Protein AF-A0A0M9E0I3-F1 (afdb_monomer)

Solvent-accessible surface area (backbone atoms only — not comparable to full-atom values): 6326 Å² total; per-residue (Å²): 109,74,57,55,53,51,31,50,59,57,54,52,69,41,94,61,39,61,58,24,59,76,70,37,45,76,92,52,79,72,43,75,67,58,53,50,52,52,54,57,59,69,43,48,65,63,52,47,62,55,42,63,73,72,44,54,70,74,58,33,33,52,50,44,36,53,52,24,52,52,49,42,53,50,51,71,72,69,61,66,98,42,75,67,35,52,55,37,43,51,53,53,41,52,52,29,51,49,48,29,47,51,40,65,67,58,67,81,79,84,128

pLDDT: mean 86.48, std 8.34, range [46.47, 95.44]

Secondary structure (DSSP, 8-state):
-HHHHHHHHHHTTSTTHHHHHHHTBSSSB--HHHHHHHHHHHHHHHHHHHHHHHS-HHHHHHHHHHHHHHHHHHHHHH--S-HHHHHHHHHHHHHHHHHHHHHHH------

Foldseek 3Di:
DVLVVVLVVVVCPDPCNVVCVVVCHPVDRDDPVVVVVVVVLVCLVVVLVVCCVPDDLVVNLVSLLVNLVSQLCCLVPPDDPDPSSVVSSVVSNVVSVVSNVCSVPDDDDDD

Radius of gyration: 16.57 Å; Cα contacts (8 Å, |Δi|>4): 70; chains: 1; bounding box: 34×24×51 Å

Mean predicted aligned error: 5.47 Å

Structure (mmCIF, N/CA/C/O backbone):
data_AF-A0A0M9E0I3-F1
#
_entry.id   AF-A0A0M9E0I3-F1
#
loop_
_atom_site.group_PDB
_atom_site.id
_atom_site.type_symbol
_atom_site.label_atom_id
_atom_sit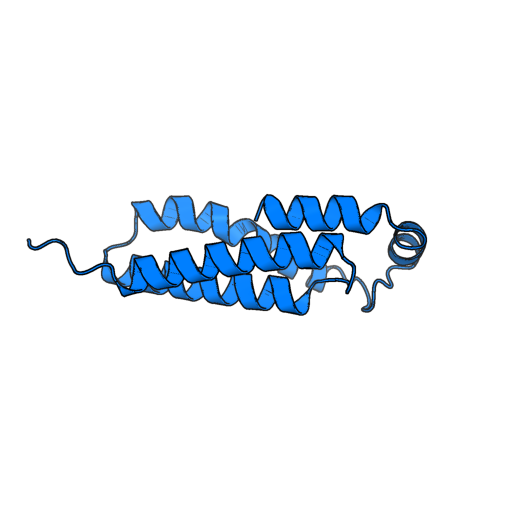e.label_alt_id
_atom_site.label_comp_id
_atom_site.label_asym_id
_atom_site.label_entity_id
_atom_site.label_seq_id
_atom_site.pdbx_PDB_ins_code
_atom_site.Cartn_x
_atom_site.Cartn_y
_atom_site.Cartn_z
_atom_site.occupancy
_atom_site.B_iso_or_equiv
_atom_site.auth_seq_id
_atom_site.auth_comp_id
_atom_site.auth_asym_id
_atom_site.auth_atom_id
_atom_site.pdbx_PDB_model_num
ATOM 1 N N . MET A 1 1 ? -3.149 4.612 -2.179 1.00 72.88 1 MET A N 1
ATOM 2 C CA . MET A 1 1 ? -3.153 3.881 -3.467 1.00 72.88 1 MET A CA 1
ATOM 3 C C . MET A 1 1 ? -3.121 4.757 -4.712 1.00 72.88 1 MET A C 1
ATOM 5 O O . MET A 1 1 ? -2.383 4.391 -5.612 1.00 72.88 1 MET A O 1
ATOM 9 N N . PHE A 1 2 ? -3.825 5.899 -4.816 1.00 85.38 2 PHE A N 1
ATOM 10 C CA . PHE A 1 2 ? -3.652 6.790 -5.991 1.00 85.38 2 PHE A CA 1
ATOM 11 C C . PHE A 1 2 ? -2.189 7.202 -6.223 1.00 85.38 2 PHE A C 1
ATOM 13 O O . PHE A 1 2 ? -1.741 7.301 -7.356 1.00 85.38 2 PHE A O 1
ATOM 20 N N . ASN A 1 3 ? -1.441 7.385 -5.139 1.00 90.44 3 ASN A N 1
ATOM 21 C CA . ASN A 1 3 ? -0.024 7.721 -5.154 1.00 90.44 3 ASN A CA 1
ATOM 22 C C . ASN A 1 3 ? 0.845 6.651 -5.850 1.00 90.44 3 ASN A C 1
ATOM 24 O O . ASN A 1 3 ? 1.655 6.990 -6.703 1.00 90.44 3 ASN A O 1
ATOM 28 N N . ILE A 1 4 ? 0.627 5.365 -5.552 1.00 89.69 4 ILE A N 1
ATOM 29 C CA . ILE A 1 4 ? 1.358 4.258 -6.196 1.00 89.69 4 ILE A CA 1
ATOM 30 C C . ILE A 1 4 ? 0.936 4.078 -7.652 1.00 89.69 4 ILE A C 1
ATOM 32 O O . ILE A 1 4 ? 1.793 3.867 -8.495 1.00 89.69 4 ILE A O 1
ATOM 36 N N . VAL A 1 5 ? -0.340 4.298 -7.984 1.00 89.19 5 VAL A N 1
ATOM 37 C CA . VAL A 1 5 ? -0.776 4.310 -9.393 1.00 89.19 5 VAL A CA 1
ATOM 38 C C . VAL A 1 5 ? -0.020 5.373 -10.198 1.00 89.19 5 VAL A C 1
ATOM 40 O O . VAL A 1 5 ? 0.373 5.125 -11.333 1.00 89.19 5 VAL A O 1
ATOM 43 N N . MET A 1 6 ? 0.220 6.555 -9.621 1.00 90.94 6 MET A N 1
ATOM 44 C CA . MET A 1 6 ? 1.028 7.589 -10.280 1.00 90.94 6 MET A CA 1
ATOM 45 C C . MET A 1 6 ? 2.504 7.192 -10.386 1.00 90.94 6 MET A C 1
ATOM 47 O O . MET A 1 6 ? 3.131 7.489 -11.401 1.00 90.94 6 MET A O 1
ATOM 51 N N . ALA A 1 7 ? 3.040 6.498 -9.377 1.00 91.00 7 ALA A N 1
ATOM 52 C CA . ALA A 1 7 ? 4.387 5.935 -9.429 1.00 91.00 7 ALA A CA 1
ATOM 53 C C . ALA A 1 7 ? 4.535 4.951 -10.596 1.00 91.00 7 ALA A C 1
ATOM 55 O O . ALA A 1 7 ? 5.495 5.063 -11.353 1.00 91.00 7 ALA A O 1
ATOM 56 N N . ASP A 1 8 ? 3.553 4.067 -10.786 1.00 88.31 8 ASP A N 1
ATOM 57 C CA . ASP A 1 8 ? 3.537 3.097 -11.881 1.00 88.31 8 ASP A CA 1
ATOM 58 C C . ASP A 1 8 ? 3.432 3.803 -13.238 1.00 88.31 8 ASP A C 1
ATOM 60 O O . ASP A 1 8 ? 4.201 3.512 -14.147 1.00 88.31 8 ASP A O 1
ATOM 64 N N . ILE A 1 9 ? 2.532 4.784 -13.384 1.00 89.62 9 ILE A N 1
ATOM 65 C CA . ILE A 1 9 ? 2.390 5.557 -14.632 1.00 89.62 9 ILE A CA 1
ATOM 66 C C . ILE A 1 9 ? 3.713 6.224 -15.014 1.00 89.62 9 ILE A C 1
ATOM 68 O O . ILE A 1 9 ? 4.118 6.140 -16.169 1.00 89.62 9 ILE A O 1
ATOM 72 N N . ILE A 1 10 ? 4.386 6.865 -14.056 1.00 90.44 10 ILE A N 1
ATOM 73 C CA . ILE A 1 10 ? 5.663 7.544 -14.298 1.00 90.44 10 ILE A CA 1
ATOM 74 C C . ILE A 1 10 ? 6.777 6.528 -14.573 1.00 90.44 10 ILE A C 1
ATOM 76 O O . ILE A 1 10 ? 7.549 6.728 -15.506 1.00 90.44 10 ILE A O 1
ATOM 80 N N . GLY A 1 11 ? 6.850 5.432 -13.813 1.00 87.75 11 GLY A N 1
ATOM 81 C CA . GLY A 1 11 ? 7.830 4.364 -14.031 1.00 87.75 11 GLY A CA 1
ATOM 82 C C . GLY A 1 11 ? 7.700 3.733 -15.418 1.00 87.75 11 GLY A C 1
ATOM 83 O O . GLY A 1 11 ? 8.693 3.510 -16.099 1.00 87.75 11 GLY A O 1
ATOM 84 N N . ASN A 1 12 ? 6.471 3.575 -15.910 1.00 87.69 12 ASN A N 1
ATOM 85 C CA . ASN A 1 12 ? 6.199 3.032 -17.241 1.00 87.69 12 ASN A CA 1
ATOM 86 C C . ASN A 1 12 ? 6.632 3.954 -18.395 1.00 87.69 12 ASN A C 1
ATOM 88 O O . ASN A 1 12 ? 6.652 3.518 -19.549 1.00 87.69 12 ASN A O 1
ATOM 92 N N . MET A 1 13 ? 6.968 5.216 -18.111 1.00 89.31 13 MET A N 1
ATOM 93 C CA . MET A 1 13 ? 7.527 6.154 -19.089 1.00 89.31 13 MET A CA 1
ATOM 94 C C . MET A 1 13 ? 9.056 6.052 -19.203 1.00 89.31 13 MET A C 1
ATOM 96 O O . MET A 1 13 ? 9.625 6.660 -20.113 1.00 89.31 13 MET A O 1
ATOM 100 N N . GLU A 1 14 ? 9.727 5.294 -18.326 1.00 86.19 14 GLU A N 1
ATOM 101 C CA . GLU A 1 14 ? 11.178 5.110 -18.392 1.00 86.19 14 GLU A CA 1
ATOM 102 C C . GLU A 1 14 ? 11.605 4.324 -19.647 1.00 86.19 14 GLU A C 1
ATOM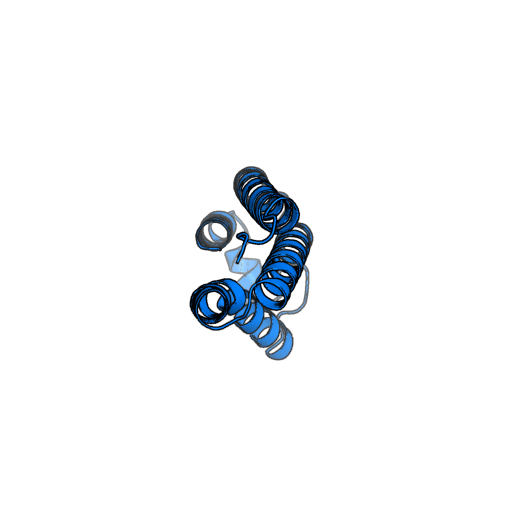 104 O O . GLU A 1 14 ? 10.893 3.430 -20.132 1.00 86.19 14 GLU A O 1
ATOM 109 N N . PRO A 1 15 ? 12.799 4.616 -20.193 1.00 86.62 15 PRO A N 1
ATOM 110 C CA . PRO A 1 15 ? 13.324 3.890 -21.338 1.00 86.62 15 PRO A CA 1
ATOM 111 C C . PRO A 1 15 ? 13.422 2.383 -21.063 1.00 86.62 15 PRO A C 1
ATOM 113 O O . PRO A 1 15 ? 14.096 1.942 -20.140 1.00 86.62 15 PRO A O 1
ATOM 116 N N . GLY A 1 16 ? 12.790 1.575 -21.916 1.00 85.00 16 GLY A N 1
ATOM 117 C CA . GLY A 1 16 ? 12.819 0.112 -21.814 1.00 85.00 16 GLY A CA 1
ATOM 118 C C . GLY A 1 16 ? 11.604 -0.512 -21.122 1.00 85.00 16 GLY A C 1
ATOM 119 O O . GLY A 1 16 ? 11.321 -1.677 -21.406 1.00 85.00 16 GLY A O 1
ATOM 120 N N . ALA A 1 17 ? 10.820 0.254 -20.352 1.00 85.56 17 ALA A N 1
ATOM 121 C CA . ALA A 1 17 ? 9.609 -0.242 -19.687 1.00 85.56 17 ALA A CA 1
ATOM 122 C C . ALA A 1 17 ? 8.575 -0.783 -20.692 1.00 85.56 17 ALA A C 1
ATOM 124 O O . ALA A 1 17 ? 8.096 -1.909 -20.567 1.00 85.56 17 ALA A O 1
ATOM 125 N N . LEU A 1 18 ? 8.313 -0.042 -21.777 1.00 86.19 18 LEU A N 1
ATOM 126 C CA . LEU A 1 18 ? 7.392 -0.483 -22.833 1.00 86.19 18 LEU A CA 1
ATOM 127 C C . LEU A 1 18 ? 7.830 -1.812 -23.471 1.00 86.19 18 LEU A C 1
ATOM 129 O O . LEU A 1 18 ? 7.005 -2.675 -23.763 1.00 86.19 18 LEU A O 1
ATOM 133 N N . LYS A 1 19 ? 9.140 -1.997 -23.675 1.00 88.31 19 LYS A N 1
ATOM 134 C CA . LYS A 1 19 ? 9.681 -3.235 -24.243 1.00 88.31 19 LYS A CA 1
ATOM 135 C C . LYS A 1 19 ? 9.477 -4.407 -23.281 1.00 88.31 19 LYS A C 1
ATOM 137 O O . LYS A 1 19 ? 9.028 -5.456 -23.730 1.00 88.31 19 LYS A O 1
ATOM 142 N N . ALA A 1 20 ? 9.755 -4.205 -21.992 1.00 85.50 20 ALA A N 1
ATOM 143 C CA . ALA A 1 20 ? 9.545 -5.193 -20.934 1.00 85.50 20 ALA A CA 1
ATOM 144 C C . ALA A 1 20 ? 8.071 -5.637 -20.844 1.00 85.50 20 ALA A C 1
ATOM 146 O O . ALA A 1 20 ? 7.771 -6.833 -20.796 1.00 85.50 20 ALA A O 1
ATOM 147 N N . MET A 1 21 ? 7.140 -4.682 -20.942 1.00 85.94 21 MET A N 1
ATOM 148 C CA . MET A 1 21 ? 5.701 -4.957 -21.001 1.00 85.94 21 MET A CA 1
ATOM 149 C C . MET A 1 21 ? 5.301 -5.779 -22.226 1.00 85.94 21 MET A C 1
ATOM 151 O O . MET A 1 21 ? 4.551 -6.744 -22.096 1.00 85.94 21 MET A O 1
ATOM 155 N N . MET A 1 22 ? 5.808 -5.429 -23.413 1.00 88.19 22 MET A N 1
ATOM 156 C CA . MET A 1 22 ? 5.516 -6.166 -24.649 1.00 88.19 22 MET A CA 1
ATOM 157 C C . MET A 1 22 ? 6.041 -7.604 -24.612 1.00 88.19 22 MET A C 1
ATOM 159 O O . MET A 1 22 ? 5.429 -8.494 -25.200 1.00 88.19 22 MET A O 1
ATOM 163 N N . THR A 1 23 ? 7.166 -7.840 -23.935 1.00 88.00 23 THR A N 1
ATOM 164 C CA . THR A 1 23 ? 7.724 -9.185 -23.747 1.00 88.00 23 THR A CA 1
ATOM 165 C C . THR A 1 23 ? 7.085 -9.945 -22.584 1.00 88.00 23 THR A C 1
ATOM 167 O O . THR A 1 23 ? 7.335 -11.141 -22.444 1.00 88.00 23 THR A O 1
ATOM 170 N N . GLY A 1 24 ? 6.256 -9.284 -21.767 1.00 81.50 24 GLY A N 1
ATOM 171 C CA . GLY A 1 24 ? 5.628 -9.867 -20.578 1.00 81.50 24 GLY A CA 1
ATOM 172 C C . GLY A 1 24 ? 6.621 -10.215 -19.464 1.00 81.50 24 GLY A C 1
ATOM 173 O O . GLY A 1 24 ? 6.321 -11.068 -18.626 1.00 81.50 24 GLY A O 1
ATOM 174 N N . ASP A 1 25 ? 7.796 -9.585 -19.477 1.00 78.50 25 ASP A N 1
ATOM 175 C CA . ASP A 1 25 ? 8.891 -9.826 -18.538 1.00 78.50 25 ASP A CA 1
ATOM 176 C C . ASP A 1 25 ? 9.328 -8.491 -17.935 1.00 78.50 25 ASP A C 1
ATOM 178 O O . ASP A 1 25 ? 10.106 -7.746 -18.528 1.00 78.50 25 ASP A O 1
ATOM 182 N N . VAL A 1 26 ? 8.753 -8.182 -16.773 1.00 74.94 26 VAL A N 1
ATOM 183 C CA . VAL A 1 26 ? 8.966 -6.945 -15.997 1.00 74.94 26 VAL A CA 1
ATOM 184 C C . VAL A 1 26 ? 9.756 -7.239 -14.713 1.00 74.94 26 VAL A C 1
ATOM 186 O O . VAL A 1 26 ? 9.493 -6.684 -13.654 1.00 74.94 26 VAL A O 1
ATOM 189 N N . GLY A 1 27 ? 10.679 -8.207 -14.778 1.00 74.44 27 GLY A N 1
ATOM 190 C CA . GLY A 1 27 ? 11.383 -8.770 -13.615 1.00 74.44 27 GLY A CA 1
ATOM 191 C C 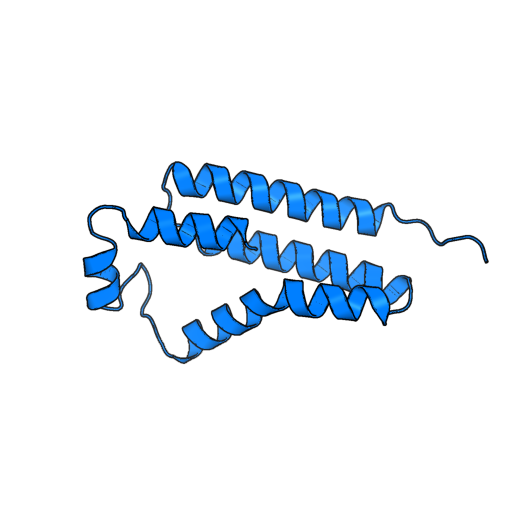. GLY A 1 27 ? 10.725 -10.037 -13.054 1.00 74.44 27 GLY A C 1
ATOM 192 O O . GLY A 1 27 ? 11.333 -10.772 -12.277 1.00 74.44 27 GLY A O 1
ATOM 193 N N . PHE A 1 28 ? 9.504 -10.334 -13.496 1.00 78.50 28 PHE A N 1
ATOM 194 C CA . PHE A 1 28 ? 8.822 -11.615 -13.348 1.00 78.50 28 PHE A CA 1
ATOM 195 C C . PHE A 1 28 ? 7.877 -11.824 -14.537 1.00 78.50 28 PHE A C 1
ATOM 197 O O . PHE A 1 28 ? 7.479 -10.873 -15.216 1.00 78.50 28 PHE A O 1
ATOM 204 N N . LYS A 1 29 ? 7.488 -13.080 -14.785 1.00 83.50 29 LYS A N 1
ATOM 205 C CA . LYS A 1 29 ? 6.525 -13.402 -15.844 1.00 83.50 29 LYS A CA 1
AT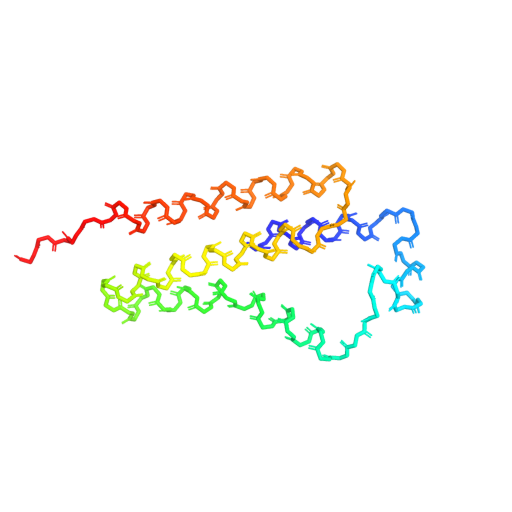OM 206 C C . LYS A 1 29 ? 5.143 -12.880 -15.481 1.00 83.50 29 LYS A C 1
ATOM 208 O O . LYS A 1 29 ? 4.564 -13.309 -14.484 1.00 83.50 29 LYS A O 1
ATOM 213 N N . VAL A 1 30 ? 4.591 -12.026 -16.335 1.00 85.69 30 VAL A N 1
ATOM 214 C CA . VAL A 1 30 ? 3.210 -11.560 -16.204 1.00 85.69 30 VAL A CA 1
ATOM 215 C C . VAL A 1 30 ? 2.266 -12.715 -16.546 1.00 85.69 30 VAL A C 1
ATOM 217 O O . VAL A 1 30 ? 2.121 -13.100 -17.704 1.00 85.69 30 VAL A O 1
ATOM 220 N N . THR A 1 31 ? 1.630 -13.291 -15.527 1.00 89.50 31 THR A N 1
ATOM 221 C CA . THR A 1 31 ? 0.572 -14.298 -15.683 1.00 89.50 31 THR A CA 1
ATOM 222 C C . THR A 1 31 ? -0.781 -13.702 -15.306 1.00 89.50 31 THR A C 1
ATOM 224 O O . THR A 1 31 ? -0.865 -12.789 -14.482 1.00 89.50 31 THR A O 1
ATOM 227 N N . SER A 1 32 ? -1.867 -14.233 -15.877 1.00 89.69 32 SER A N 1
ATOM 228 C CA . SER A 1 32 ? -3.230 -13.777 -15.564 1.00 89.69 32 SER A CA 1
ATOM 229 C C . SER A 1 32 ? -3.562 -13.885 -14.071 1.00 89.69 32 SER A C 1
ATOM 231 O O . SER A 1 32 ? -4.281 -13.046 -13.537 1.00 89.69 32 SER A O 1
ATOM 233 N N . GLU A 1 33 ? -3.004 -14.884 -13.386 1.00 92.06 33 GLU A N 1
ATOM 234 C CA . GLU A 1 33 ? -3.185 -15.090 -11.947 1.00 92.06 33 GLU A CA 1
ATOM 235 C C . GLU A 1 33 ? -2.530 -13.976 -11.123 1.00 92.06 33 GLU A C 1
ATOM 237 O O . GLU A 1 33 ? -3.163 -13.422 -10.227 1.00 92.06 33 GLU A O 1
ATOM 242 N N . ILE A 1 34 ? -1.293 -13.590 -11.457 1.00 87.69 34 ILE A N 1
ATOM 243 C CA . ILE A 1 34 ? -0.588 -12.502 -10.763 1.00 87.69 34 ILE A CA 1
ATOM 244 C C . ILE A 1 34 ? -1.310 -11.167 -10.989 1.00 87.69 34 ILE A C 1
ATOM 246 O O . ILE A 1 34 ? -1.493 -10.397 -10.047 1.00 87.69 34 ILE A O 1
ATOM 250 N N . MET A 1 35 ? -1.796 -10.914 -12.210 1.00 89.25 35 MET A N 1
ATOM 251 C CA . MET A 1 35 ? -2.578 -9.705 -12.498 1.00 89.25 35 MET A CA 1
ATOM 252 C C . MET A 1 35 ? -3.884 -9.649 -11.697 1.00 89.25 35 MET A C 1
ATOM 254 O O . MET A 1 35 ? -4.266 -8.579 -11.219 1.00 89.25 35 MET A O 1
ATOM 258 N N . LEU A 1 36 ? -4.558 -10.789 -11.513 1.00 92.88 36 LEU A N 1
ATOM 259 C CA . LEU A 1 36 ? -5.748 -10.864 -10.666 1.00 92.88 36 LEU A CA 1
ATOM 260 C C . LEU A 1 36 ? -5.412 -10.540 -9.206 1.00 92.88 36 LEU A C 1
ATOM 262 O O . LEU A 1 36 ? -6.127 -9.762 -8.579 1.00 92.88 36 LEU A O 1
ATOM 266 N N . VAL A 1 37 ? -4.311 -11.084 -8.679 1.00 90.44 37 VAL A N 1
ATOM 267 C CA . VAL A 1 37 ? -3.855 -10.794 -7.311 1.00 90.44 37 VAL A CA 1
ATOM 268 C C . VAL A 1 37 ? -3.598 -9.297 -7.126 1.00 90.44 37 VAL A C 1
ATOM 270 O O . VAL A 1 37 ? -4.115 -8.711 -6.175 1.00 90.44 37 VAL A O 1
ATOM 273 N N . PHE A 1 38 ? -2.878 -8.652 -8.049 1.00 87.56 38 PHE A N 1
ATOM 274 C CA . PHE A 1 38 ? -2.651 -7.204 -7.983 1.00 87.56 38 PHE A CA 1
ATOM 275 C C . PHE A 1 38 ? -3.949 -6.397 -8.076 1.00 87.56 38 PHE A C 1
ATOM 277 O O . PHE A 1 38 ? -4.138 -5.462 -7.300 1.00 87.56 38 PHE A O 1
ATOM 284 N N . SER A 1 39 ? -4.881 -6.802 -8.943 1.00 91.06 39 SER A N 1
ATOM 285 C CA . SER A 1 39 ? -6.194 -6.152 -9.061 1.00 91.06 39 SER A CA 1
ATOM 286 C C . SER A 1 39 ? -6.969 -6.205 -7.742 1.00 91.06 39 SER A C 1
ATOM 288 O O . SER A 1 39 ? -7.526 -5.202 -7.307 1.00 91.06 39 SER A O 1
ATOM 290 N N . VAL A 1 40 ?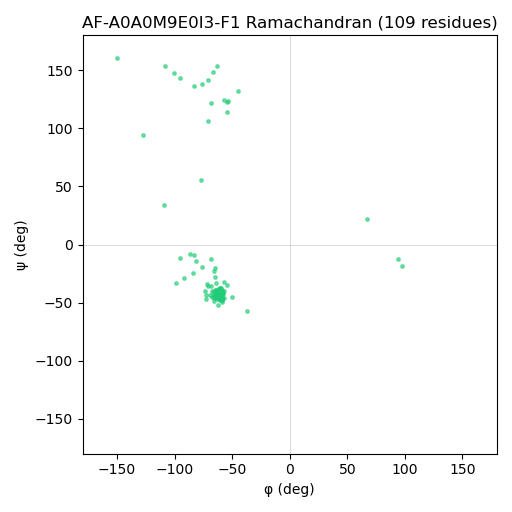 -6.957 -7.352 -7.057 1.00 91.94 40 VAL A N 1
ATOM 291 C CA . VAL A 1 40 ? -7.626 -7.520 -5.757 1.00 91.94 40 VAL A CA 1
ATOM 292 C C . VAL A 1 40 ? -6.968 -6.673 -4.666 1.00 91.94 40 VAL A C 1
ATOM 294 O O . VAL A 1 40 ? -7.669 -6.062 -3.860 1.00 91.94 40 VAL A O 1
ATOM 297 N N . ILE A 1 41 ? -5.635 -6.597 -4.634 1.00 89.06 41 ILE A N 1
ATOM 298 C CA . ILE A 1 41 ? -4.915 -5.743 -3.674 1.00 89.06 41 ILE A CA 1
ATOM 299 C C . ILE A 1 41 ? -5.280 -4.268 -3.890 1.00 89.06 41 ILE A C 1
ATOM 301 O O . ILE A 1 41 ? -5.472 -3.527 -2.924 1.00 89.06 41 ILE A O 1
ATOM 305 N N . GLN A 1 42 ? -5.446 -3.847 -5.144 1.00 88.38 42 GLN A N 1
ATOM 306 C CA . GLN A 1 42 ? -5.790 -2.470 -5.485 1.00 88.38 42 GLN A CA 1
ATOM 307 C C . GLN A 1 42 ? -7.192 -2.049 -5.003 1.00 88.38 42 GLN A C 1
ATOM 309 O O . GLN A 1 42 ? -7.423 -0.860 -4.784 1.00 88.38 42 GLN A O 1
ATOM 314 N N . GLU A 1 43 ? -8.100 -3.003 -4.770 1.00 91.31 43 GLU A N 1
ATOM 315 C CA . GLU A 1 43 ? -9.456 -2.773 -4.244 1.00 91.31 43 GLU A CA 1
ATOM 316 C C . GLU A 1 43 ? -9.503 -2.602 -2.716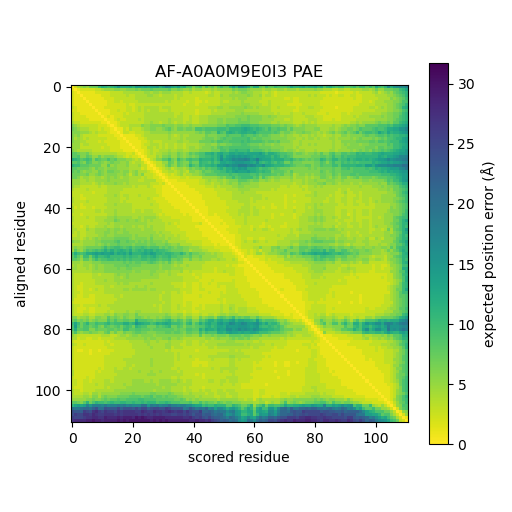 1.00 91.31 43 GLU A C 1
ATOM 318 O O . GLU A 1 43 ? -10.491 -2.102 -2.168 1.00 91.31 43 GLU A O 1
ATOM 323 N N . VAL A 1 44 ? -8.428 -2.957 -1.999 1.00 90.38 44 VAL A N 1
ATOM 324 C CA . VAL A 1 44 ? -8.353 -2.852 -0.529 1.00 90.38 44 VAL A CA 1
ATOM 325 C C . VAL A 1 44 ? -8.764 -1.467 0.001 1.00 90.38 44 VAL A C 1
ATOM 327 O O . VAL A 1 44 ? -9.556 -1.419 0.944 1.00 90.38 44 VAL A O 1
ATOM 330 N N . PRO A 1 45 ? -8.324 -0.323 -0.563 1.00 86.38 45 PRO A N 1
ATOM 331 C CA . PRO A 1 45 ? -8.729 0.994 -0.069 1.00 86.38 45 PRO A CA 1
ATOM 332 C C . PRO A 1 45 ? -10.219 1.256 -0.248 1.00 86.38 45 PRO A C 1
ATOM 334 O O . PRO A 1 45 ? -10.843 1.830 0.642 1.00 86.38 45 PRO A O 1
ATOM 337 N N . ILE A 1 46 ? -10.793 0.833 -1.378 1.00 89.81 46 ILE A N 1
ATOM 338 C CA . ILE A 1 46 ? -12.217 1.012 -1.673 1.00 89.81 46 ILE A CA 1
ATOM 339 C C . ILE A 1 46 ? -13.037 0.183 -0.682 1.00 89.81 46 ILE A C 1
ATOM 341 O O . ILE A 1 46 ? -13.955 0.704 -0.044 1.00 89.81 46 ILE A O 1
ATOM 345 N N . ALA A 1 47 ? -12.642 -1.072 -0.460 1.00 90.62 47 ALA A N 1
ATOM 346 C CA . ALA A 1 47 ? -13.242 -1.920 0.561 1.00 90.62 47 ALA A CA 1
ATOM 347 C C . ALA A 1 47 ? -13.134 -1.288 1.962 1.00 90.62 47 ALA A C 1
ATOM 349 O O . ALA A 1 47 ? -14.116 -1.259 2.706 1.00 90.62 47 ALA A O 1
ATOM 350 N N . MET A 1 48 ? -11.980 -0.713 2.312 1.00 89.75 48 MET A N 1
ATOM 351 C CA . MET A 1 48 ? -11.752 -0.079 3.615 1.00 89.75 48 MET A CA 1
ATOM 352 C C . MET A 1 48 ? -12.624 1.156 3.863 1.00 89.75 48 MET A C 1
ATOM 354 O O . MET A 1 48 ? -12.976 1.405 5.019 1.00 89.75 48 MET A O 1
ATOM 358 N N . ILE A 1 49 ? -13.044 1.890 2.825 1.00 89.12 49 ILE A N 1
ATOM 359 C CA . ILE A 1 49 ? -14.012 2.993 2.965 1.00 89.12 49 ILE A CA 1
ATOM 360 C C . ILE A 1 49 ? -15.346 2.464 3.506 1.00 89.12 49 ILE A C 1
ATOM 362 O O . ILE A 1 49 ? -15.905 3.028 4.449 1.00 89.12 49 ILE A O 1
ATOM 366 N N . VAL A 1 50 ? -15.843 1.357 2.948 1.00 90.62 50 VAL A N 1
ATOM 367 C CA . VAL A 1 50 ? -17.108 0.739 3.374 1.00 90.62 50 VAL A CA 1
ATOM 368 C C . VAL A 1 50 ? -16.946 0.059 4.732 1.00 90.62 50 VAL A C 1
ATOM 370 O O . VAL A 1 50 ? -17.748 0.276 5.642 1.00 90.62 50 VAL A O 1
ATOM 373 N N . LEU A 1 51 ? -15.876 -0.720 4.909 1.00 87.75 51 LEU A N 1
ATOM 374 C CA . LEU A 1 51 ? -15.610 -1.454 6.146 1.00 87.75 51 LEU A CA 1
ATOM 375 C C . LEU A 1 51 ? -15.450 -0.519 7.347 1.00 87.75 51 LEU A C 1
ATOM 377 O O . LEU A 1 51 ? -15.978 -0.822 8.415 1.00 87.75 51 LEU A O 1
ATOM 381 N N . SER A 1 52 ? -14.834 0.652 7.168 1.00 85.75 52 SER A N 1
ATOM 382 C CA . SER A 1 52 ? -14.690 1.645 8.241 1.00 85.75 52 SER A CA 1
ATOM 383 C C . SER A 1 52 ? -16.022 2.224 8.726 1.00 85.75 52 SER A C 1
ATOM 385 O O . SER A 1 52 ? -16.089 2.756 9.831 1.00 85.75 52 SER A O 1
ATOM 387 N N . ARG A 1 53 ? -17.090 2.124 7.923 1.00 85.94 53 ARG A N 1
ATOM 388 C CA . ARG A 1 53 ? -18.443 2.570 8.292 1.00 85.94 53 ARG A CA 1
ATOM 389 C C . ARG A 1 53 ? -19.288 1.472 8.932 1.00 85.94 53 ARG A C 1
ATOM 391 O O . ARG A 1 53 ? -20.185 1.786 9.706 1.00 85.94 53 ARG A O 1
ATOM 398 N N . VAL A 1 54 ? -19.038 0.212 8.578 1.00 88.75 54 VAL A N 1
ATOM 399 C CA . VAL A 1 54 ? -19.875 -0.931 8.982 1.00 88.75 54 VAL A CA 1
ATOM 400 C C . VAL A 1 54 ? -19.284 -1.679 10.182 1.00 88.75 54 VAL A C 1
ATOM 402 O O . VAL A 1 54 ? -20.022 -2.208 11.015 1.00 88.75 54 VAL A O 1
ATOM 405 N N . LEU A 1 55 ? -17.954 -1.746 10.293 1.00 86.88 55 LEU A N 1
ATOM 406 C CA . LEU A 1 55 ? -17.286 -2.525 11.330 1.00 86.88 55 LEU A CA 1
ATOM 407 C C . LEU A 1 55 ? -17.343 -1.840 12.696 1.00 86.88 55 LEU A C 1
ATOM 409 O O . LEU A 1 55 ? -17.060 -0.654 12.854 1.00 86.88 55 LEU A O 1
ATOM 413 N N . LYS A 1 56 ? -17.597 -2.650 13.728 1.00 84.12 56 LYS A N 1
ATOM 414 C CA . LYS A 1 56 ? -17.447 -2.234 15.126 1.00 84.12 56 LYS A CA 1
ATOM 415 C C . LYS A 1 56 ? -15.990 -1.889 15.428 1.00 84.12 56 LYS A C 1
ATOM 417 O O . LYS A 1 56 ? -15.066 -2.478 14.868 1.00 84.12 56 LYS A O 1
ATOM 422 N N . TYR A 1 57 ? -15.802 -1.026 16.419 1.00 80.94 57 TYR A N 1
ATOM 423 C CA . TYR A 1 57 ? -14.519 -0.477 16.853 1.00 80.94 57 TYR A CA 1
ATOM 424 C C . TYR A 1 57 ? -13.316 -1.441 16.801 1.00 80.94 57 TYR A C 1
ATOM 426 O O . TYR A 1 57 ? -12.322 -1.183 16.122 1.00 80.94 57 TYR A O 1
ATOM 434 N N . LYS A 1 58 ? -13.410 -2.591 17.486 1.00 83.38 58 LYS A N 1
ATOM 435 C CA . LYS A 1 58 ? -12.311 -3.570 17.562 1.00 83.38 58 LYS A CA 1
ATOM 436 C C . LYS A 1 58 ? -11.961 -4.174 16.198 1.00 83.38 58 LYS A C 1
ATOM 438 O O . LYS A 1 58 ? -10.785 -4.363 15.906 1.00 83.38 58 LYS A O 1
ATOM 443 N N . ALA A 1 59 ? -12.973 -4.473 15.384 1.00 87.06 59 ALA A N 1
ATOM 444 C CA . ALA A 1 59 ? -12.782 -5.064 14.065 1.00 87.06 59 ALA A CA 1
ATOM 445 C C . ALA A 1 59 ? -12.234 -4.032 13.072 1.00 87.06 59 ALA A C 1
ATOM 447 O O . ALA A 1 59 ? -11.315 -4.347 12.324 1.00 87.06 59 ALA A O 1
ATOM 448 N N . ASN A 1 60 ? -12.715 -2.785 13.133 1.00 88.75 60 ASN A N 1
ATOM 449 C CA . ASN A 1 60 ? -12.201 -1.704 12.296 1.00 88.75 60 ASN A CA 1
ATOM 450 C C . ASN A 1 60 ? -10.720 -1.405 12.588 1.00 88.75 60 ASN A C 1
ATOM 452 O O . ASN A 1 60 ? -9.921 -1.213 11.674 1.00 88.75 60 ASN A O 1
ATOM 456 N N . ARG A 1 61 ? -10.329 -1.431 13.868 1.00 87.88 61 ARG A N 1
ATOM 457 C CA . ARG A 1 61 ? -8.929 -1.282 14.283 1.00 87.88 61 ARG A CA 1
ATOM 458 C C . ARG A 1 61 ? -8.031 -2.358 13.675 1.00 87.88 61 ARG A C 1
ATOM 460 O O . ARG A 1 61 ? -6.997 -2.029 13.106 1.00 87.88 61 ARG A O 1
ATOM 467 N N . LEU A 1 62 ? -8.429 -3.627 13.780 1.00 90.81 62 LEU A N 1
ATOM 468 C CA . LEU A 1 62 ? -7.655 -4.733 13.214 1.00 90.81 62 LEU A CA 1
ATOM 469 C C . LEU A 1 62 ? -7.596 -4.649 11.680 1.00 90.81 62 LEU A C 1
ATOM 471 O O . LEU A 1 62 ? -6.519 -4.806 11.115 1.00 90.81 62 LEU A O 1
ATOM 475 N N . ALA A 1 63 ? -8.717 -4.339 11.023 1.00 91.38 63 ALA A N 1
ATOM 476 C CA . ALA A 1 63 ? -8.787 -4.193 9.570 1.00 91.38 63 ALA A CA 1
ATOM 477 C C . ALA A 1 63 ? -7.848 -3.093 9.048 1.00 91.38 63 ALA A C 1
ATOM 479 O O . ALA A 1 63 ? -7.103 -3.336 8.106 1.00 91.38 63 ALA A O 1
ATOM 480 N N . ASN A 1 64 ? -7.809 -1.922 9.696 1.00 91.50 64 ASN A N 1
ATOM 481 C CA . ASN A 1 64 ? -6.899 -0.835 9.312 1.00 91.50 64 ASN A CA 1
ATOM 482 C C . ASN A 1 64 ? -5.423 -1.208 9.489 1.00 91.50 64 ASN A C 1
ATOM 484 O O . ASN A 1 64 ? -4.603 -0.865 8.640 1.00 91.50 64 ASN A O 1
ATOM 488 N N . ILE A 1 65 ? -5.079 -1.932 10.559 1.00 91.62 65 ILE A N 1
ATOM 489 C CA . ILE A 1 65 ? -3.702 -2.395 10.775 1.00 91.62 65 ILE A CA 1
ATOM 490 C C . ILE A 1 65 ? -3.303 -3.402 9.692 1.00 91.62 65 ILE A C 1
ATOM 492 O O . ILE A 1 65 ? -2.254 -3.244 9.074 1.00 91.62 65 ILE A O 1
ATOM 496 N N . ILE A 1 66 ? -4.146 -4.407 9.433 1.00 92.81 66 ILE A N 1
ATOM 497 C CA . ILE A 1 66 ? -3.887 -5.425 8.406 1.00 92.81 66 ILE A CA 1
ATOM 498 C C . ILE A 1 66 ? -3.762 -4.771 7.027 1.00 92.81 66 ILE A C 1
ATOM 500 O O . ILE A 1 66 ? -2.792 -5.036 6.321 1.00 92.81 66 ILE A O 1
ATOM 504 N N . ALA A 1 67 ? -4.692 -3.884 6.664 1.00 92.31 67 ALA A N 1
ATOM 505 C CA . ALA A 1 67 ? -4.652 -3.165 5.395 1.00 92.31 67 ALA A CA 1
ATOM 506 C C . ALA A 1 67 ? -3.370 -2.331 5.261 1.00 92.31 67 ALA A C 1
ATOM 508 O O . ALA A 1 67 ? -2.705 -2.404 4.233 1.00 92.31 67 ALA A O 1
ATOM 509 N N . GLY A 1 68 ? -2.973 -1.602 6.310 1.00 92.31 68 GLY A N 1
ATOM 510 C CA . GLY A 1 68 ? -1.726 -0.836 6.315 1.00 92.31 68 GLY A CA 1
ATOM 511 C C . GLY A 1 68 ? -0.486 -1.712 6.111 1.00 92.31 68 GLY A C 1
ATOM 512 O O . GLY A 1 68 ? 0.383 -1.362 5.317 1.00 92.31 68 GLY A O 1
ATOM 513 N N . VAL A 1 69 ? -0.415 -2.870 6.776 1.00 93.50 69 VAL A N 1
ATOM 514 C CA . VAL A 1 69 ? 0.703 -3.818 6.617 1.00 93.50 69 VAL A CA 1
ATOM 515 C C . VAL A 1 69 ? 0.748 -4.385 5.198 1.00 93.50 69 VAL A C 1
ATOM 517 O O . VAL A 1 69 ? 1.818 -4.405 4.595 1.00 93.50 69 VAL A O 1
ATOM 520 N N . ILE A 1 70 ? -0.397 -4.800 4.647 1.00 92.12 70 ILE A N 1
ATOM 521 C CA . ILE A 1 70 ? -0.485 -5.303 3.268 1.00 92.12 70 ILE A CA 1
ATOM 522 C C . ILE A 1 70 ? -0.003 -4.237 2.281 1.00 92.12 70 ILE A C 1
ATOM 524 O O . ILE A 1 70 ? 0.815 -4.546 1.420 1.00 92.12 70 ILE A O 1
ATOM 528 N N . THR A 1 71 ? -0.440 -2.983 2.439 1.00 91.62 71 THR A N 1
ATOM 529 C CA . THR A 1 71 ? 0.007 -1.871 1.589 1.00 91.62 71 THR A CA 1
ATOM 530 C C . THR A 1 71 ? 1.519 -1.679 1.664 1.00 91.62 71 THR A C 1
ATOM 532 O O . THR A 1 71 ? 2.163 -1.554 0.630 1.00 91.62 71 THR A O 1
ATOM 535 N N . ILE A 1 72 ? 2.115 -1.703 2.861 1.00 92.62 72 ILE A N 1
ATOM 536 C CA . ILE A 1 72 ? 3.571 -1.547 3.018 1.00 92.62 72 ILE A CA 1
ATOM 537 C C . ILE A 1 72 ? 4.323 -2.681 2.312 1.00 92.62 72 ILE A C 1
ATOM 539 O O . ILE A 1 72 ? 5.268 -2.417 1.573 1.00 92.62 72 ILE A O 1
ATOM 543 N N . VAL A 1 73 ? 3.897 -3.933 2.505 1.00 91.88 73 VAL A N 1
ATOM 544 C CA . VAL A 1 73 ? 4.523 -5.096 1.853 1.00 91.88 73 VAL A CA 1
ATOM 545 C C . VAL A 1 73 ? 4.397 -5.002 0.332 1.00 91.88 73 VAL A C 1
ATOM 547 O O . VAL A 1 73 ? 5.374 -5.241 -0.374 1.00 91.88 73 VAL A O 1
ATOM 550 N N . TYR A 1 74 ? 3.225 -4.610 -0.168 1.00 88.75 74 TYR A N 1
ATOM 551 C CA . TYR A 1 74 ? 2.967 -4.436 -1.596 1.00 88.75 74 TYR A CA 1
ATOM 552 C C . TYR A 1 74 ? 3.875 -3.369 -2.222 1.00 88.75 74 TYR A C 1
ATOM 554 O O . TYR A 1 74 ? 4.512 -3.619 -3.241 1.00 88.75 74 TYR A O 1
ATOM 562 N N . VAL A 1 75 ? 3.995 -2.207 -1.578 1.00 89.88 75 VAL A N 1
ATOM 563 C CA . VAL A 1 75 ? 4.819 -1.090 -2.063 1.00 89.88 75 VAL A CA 1
ATOM 564 C C . VAL A 1 75 ? 6.308 -1.416 -2.020 1.00 89.88 75 VAL A C 1
ATOM 566 O O . VAL A 1 75 ? 7.047 -1.079 -2.932 1.00 89.88 75 VAL A O 1
ATOM 569 N N . ILE A 1 76 ? 6.780 -2.088 -0.973 1.00 88.00 76 ILE A N 1
ATOM 570 C CA . ILE A 1 76 ? 8.202 -2.439 -0.886 1.00 88.00 76 ILE A CA 1
ATOM 571 C C . ILE A 1 76 ? 8.554 -3.555 -1.882 1.00 88.00 76 ILE A C 1
ATOM 573 O O . ILE A 1 76 ? 9.661 -3.569 -2.411 1.00 88.00 76 ILE A O 1
ATOM 577 N N . GLY A 1 77 ? 7.631 -4.488 -2.138 1.00 82.44 77 GLY A N 1
ATOM 578 C CA . GLY A 1 77 ? 7.873 -5.639 -3.010 1.00 82.44 77 GLY A CA 1
ATOM 579 C C . GLY A 1 77 ? 7.671 -5.385 -4.506 1.00 82.44 77 GLY A C 1
ATOM 580 O O . GLY A 1 77 ? 8.239 -6.120 -5.308 1.00 82.44 77 GLY A O 1
ATOM 581 N N . GLY A 1 78 ? 6.856 -4.397 -4.890 1.00 75.31 78 GLY A N 1
ATOM 582 C CA . GLY A 1 78 ? 6.446 -4.194 -6.287 1.00 75.31 78 GLY A CA 1
ATOM 583 C C . GLY A 1 78 ? 7.277 -3.191 -7.090 1.00 75.31 78 GLY A C 1
ATOM 584 O O . GLY A 1 78 ? 7.113 -3.108 -8.301 1.00 75.31 78 GLY A O 1
ATOM 585 N N . GLY A 1 79 ? 8.131 -2.407 -6.436 1.00 72.44 79 GLY A N 1
ATOM 586 C CA . GLY A 1 79 ? 8.782 -1.256 -7.052 1.00 72.44 79 GLY A CA 1
ATOM 587 C C . GLY A 1 79 ? 10.032 -1.531 -7.861 1.00 72.44 79 GLY A C 1
ATOM 588 O O . GLY A 1 79 ? 10.955 -2.185 -7.376 1.00 72.44 79 GLY A O 1
ATOM 589 N N . GLU A 1 80 ? 10.135 -0.902 -9.030 1.00 72.81 80 GLU A N 1
ATOM 590 C CA . GLU A 1 80 ? 11.434 -0.718 -9.671 1.00 72.81 80 GLU A CA 1
ATOM 591 C C . GLU A 1 80 ? 12.269 0.325 -8.900 1.00 72.81 80 GLU A C 1
ATOM 593 O O . GLU A 1 80 ? 11.724 1.330 -8.432 1.00 72.81 80 GLU A O 1
ATOM 598 N N . PRO A 1 81 ? 13.594 0.128 -8.754 1.00 74.50 81 PRO A N 1
ATOM 599 C CA . PRO A 1 81 ? 14.472 0.987 -7.955 1.00 74.50 81 PRO A CA 1
ATOM 600 C C . PRO A 1 81 ? 14.809 2.309 -8.672 1.00 74.50 81 PRO A C 1
ATOM 602 O O . PRO A 1 81 ? 15.974 2.657 -8.868 1.00 74.50 81 PRO A O 1
ATOM 605 N N . ILE A 1 82 ? 13.781 3.058 -9.064 1.00 83.62 82 ILE A N 1
ATOM 606 C CA . ILE A 1 82 ? 13.871 4.359 -9.726 1.00 83.62 82 ILE A CA 1
ATOM 607 C C . ILE A 1 82 ? 13.629 5.465 -8.692 1.00 83.62 82 ILE A C 1
ATOM 609 O O . ILE A 1 82 ? 12.862 5.307 -7.740 1.00 83.62 82 ILE A O 1
ATOM 613 N N . LEU A 1 83 ? 14.272 6.621 -8.876 1.00 87.19 83 LEU A N 1
ATOM 614 C CA . LEU A 1 83 ? 14.190 7.746 -7.938 1.00 87.19 83 LEU A CA 1
ATOM 615 C C . LEU A 1 83 ? 12.750 8.240 -7.714 1.00 87.19 83 LEU A C 1
ATOM 617 O O . LEU A 1 83 ? 12.364 8.523 -6.578 1.00 87.19 83 LEU A O 1
ATOM 621 N N . SER A 1 84 ? 11.953 8.319 -8.783 1.00 87.38 84 SER A N 1
ATOM 622 C CA . SER A 1 84 ? 10.534 8.683 -8.708 1.00 87.38 84 SER A CA 1
ATOM 623 C C . SER A 1 84 ? 9.755 7.678 -7.860 1.00 87.38 84 SER A C 1
ATOM 625 O O . SER A 1 84 ? 9.015 8.083 -6.963 1.00 87.38 84 SER A O 1
ATOM 627 N N . TYR A 1 85 ? 9.984 6.378 -8.068 1.00 89.44 85 TYR A N 1
ATOM 628 C CA . TYR A 1 85 ? 9.350 5.325 -7.285 1.00 89.44 85 TYR A CA 1
ATOM 629 C C . TYR A 1 85 ? 9.695 5.437 -5.800 1.00 89.44 85 TYR A C 1
ATOM 631 O O . TYR A 1 85 ? 8.792 5.420 -4.970 1.00 89.44 85 TYR A O 1
ATOM 639 N N . PHE A 1 86 ? 10.969 5.638 -5.443 1.00 91.31 86 PHE A N 1
ATOM 640 C CA . PHE A 1 86 ? 11.371 5.808 -4.041 1.00 91.31 86 PHE A CA 1
ATOM 641 C C . PHE A 1 86 ? 10.644 6.965 -3.355 1.00 91.31 86 PHE A C 1
ATOM 643 O O . PHE A 1 86 ? 10.234 6.828 -2.201 1.00 91.31 86 PHE A O 1
ATOM 650 N N . PHE A 1 87 ? 10.451 8.086 -4.050 1.00 92.69 87 PHE A N 1
ATOM 651 C CA . PHE A 1 87 ? 9.700 9.216 -3.510 1.00 92.69 87 PHE A CA 1
ATOM 652 C C . PHE A 1 87 ? 8.242 8.834 -3.216 1.00 92.69 87 PHE A C 1
ATOM 654 O O . PHE A 1 87 ? 7.771 9.005 -2.088 1.00 92.69 87 PHE A O 1
ATOM 661 N N . PHE A 1 88 ? 7.544 8.260 -4.201 1.00 93.19 88 PHE A N 1
ATOM 662 C CA . PHE A 1 88 ? 6.153 7.839 -4.034 1.00 93.19 88 PHE A CA 1
ATOM 663 C C . PHE A 1 88 ? 6.007 6.741 -2.975 1.00 93.19 88 PHE A C 1
ATOM 665 O O . PHE A 1 88 ? 5.150 6.852 -2.098 1.00 93.19 88 PHE A O 1
ATOM 672 N N . ALA A 1 89 ? 6.870 5.728 -3.000 1.00 92.75 89 ALA A N 1
ATOM 673 C CA . ALA A 1 89 ? 6.886 4.632 -2.042 1.00 92.75 89 ALA A CA 1
ATOM 674 C C . ALA A 1 89 ? 7.108 5.130 -0.612 1.00 92.75 89 ALA A C 1
ATOM 676 O O . ALA A 1 89 ? 6.378 4.734 0.294 1.00 92.75 89 ALA A O 1
ATOM 677 N N . THR A 1 90 ? 8.054 6.054 -0.406 1.00 93.62 90 THR A N 1
ATOM 678 C CA . THR A 1 90 ? 8.303 6.654 0.914 1.00 93.62 90 THR A CA 1
ATOM 679 C C . THR A 1 90 ? 7.048 7.348 1.437 1.00 93.62 90 THR A C 1
ATOM 681 O O . THR A 1 90 ? 6.652 7.121 2.578 1.00 93.62 90 THR A O 1
ATOM 684 N N . MET A 1 91 ? 6.383 8.151 0.602 1.00 94.88 91 MET A N 1
ATOM 685 C CA . MET A 1 91 ? 5.154 8.847 0.994 1.00 94.88 91 MET A CA 1
ATOM 686 C C . MET A 1 91 ? 4.007 7.873 1.297 1.00 94.88 91 MET A C 1
ATOM 688 O O . MET A 1 91 ? 3.334 8.031 2.316 1.00 94.88 91 MET A O 1
ATOM 692 N N . GLU A 1 92 ? 3.811 6.831 0.481 1.00 93.81 92 GLU A N 1
ATOM 693 C CA . GLU A 1 92 ? 2.768 5.823 0.727 1.00 93.81 92 GLU A CA 1
ATOM 694 C C . GLU A 1 92 ? 3.031 5.055 2.031 1.00 93.81 92 GLU A C 1
ATOM 696 O O . GLU A 1 92 ? 2.115 4.874 2.835 1.00 93.81 92 GLU A O 1
ATOM 701 N N . VAL A 1 93 ? 4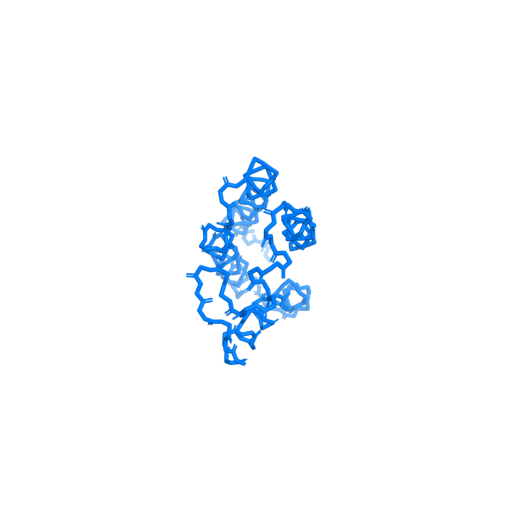.282 4.651 2.282 1.00 94.25 93 VAL A N 1
ATOM 702 C CA . VAL A 1 93 ? 4.677 3.953 3.514 1.00 94.25 93 VAL A CA 1
ATOM 703 C C . VAL A 1 93 ? 4.475 4.846 4.736 1.00 94.25 93 VAL A C 1
ATOM 705 O O . VAL A 1 93 ? 3.925 4.384 5.734 1.00 94.25 93 VAL A O 1
ATOM 708 N N . LEU A 1 94 ? 4.844 6.129 4.669 1.00 95.44 94 LEU A N 1
ATOM 709 C CA . LEU A 1 94 ? 4.589 7.082 5.755 1.00 95.44 94 LEU A CA 1
ATOM 710 C C . LEU A 1 94 ? 3.089 7.210 6.048 1.00 95.44 94 LEU A C 1
ATOM 712 O O . LEU A 1 94 ? 2.681 7.140 7.208 1.00 95.44 94 LEU A O 1
ATOM 716 N N . CYS A 1 95 ? 2.253 7.336 5.015 1.00 93.69 95 CYS A N 1
ATOM 717 C CA . CYS A 1 95 ? 0.801 7.374 5.177 1.00 93.69 95 CYS A CA 1
ATOM 718 C C . CYS A 1 95 ? 0.248 6.076 5.786 1.00 93.69 95 CYS A C 1
ATOM 720 O O . CYS A 1 95 ? -0.584 6.133 6.693 1.00 93.69 95 CYS A O 1
ATOM 722 N N . ALA A 1 96 ? 0.725 4.911 5.343 1.00 93.19 96 ALA A N 1
ATOM 723 C CA . ALA A 1 96 ? 0.312 3.620 5.888 1.00 93.19 96 ALA A CA 1
ATOM 724 C C . ALA A 1 96 ? 0.720 3.459 7.363 1.00 93.19 96 ALA A 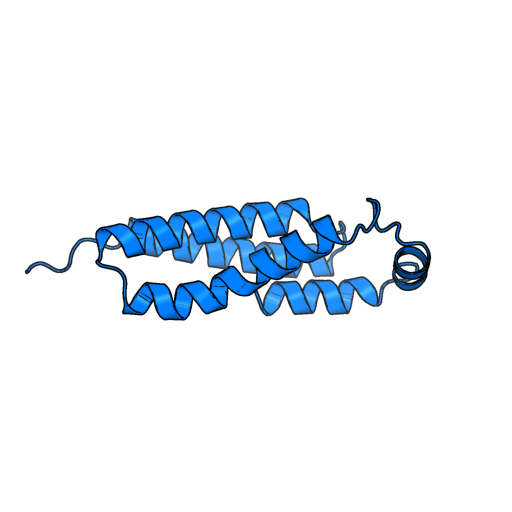C 1
ATOM 726 O O . ALA A 1 96 ? -0.089 3.025 8.184 1.00 93.19 96 ALA A O 1
ATOM 727 N N . LEU A 1 97 ? 1.935 3.878 7.728 1.00 94.62 97 LEU A N 1
ATOM 728 C CA . LEU A 1 97 ? 2.399 3.899 9.117 1.00 94.62 97 LEU A CA 1
ATOM 729 C C . LEU A 1 97 ? 1.548 4.826 9.986 1.00 94.62 97 LEU A C 1
ATOM 731 O O . LEU A 1 97 ? 1.202 4.454 11.106 1.00 94.62 97 LEU A O 1
ATOM 735 N N . LEU A 1 98 ? 1.163 5.998 9.473 1.00 93.06 98 LEU A N 1
ATOM 736 C CA . LEU A 1 98 ? 0.244 6.894 10.172 1.00 93.06 98 LEU A CA 1
ATOM 737 C C . LEU A 1 98 ? -1.123 6.237 10.383 1.00 93.06 98 LEU A C 1
ATOM 739 O O . LEU A 1 98 ? -1.637 6.296 11.495 1.00 93.06 98 LEU A O 1
ATOM 743 N N . ILE A 1 99 ? -1.693 5.565 9.377 1.00 91.00 99 ILE A N 1
ATOM 744 C CA . ILE A 1 99 ? -2.964 4.830 9.519 1.00 91.00 99 ILE A CA 1
ATOM 745 C C . ILE A 1 99 ? -2.855 3.757 10.607 1.00 91.00 99 ILE A C 1
ATOM 747 O O . ILE A 1 99 ? -3.714 3.691 11.489 1.00 91.00 99 ILE A O 1
ATOM 751 N N . ILE A 1 100 ? -1.791 2.949 10.584 1.00 91.50 100 ILE A N 1
ATOM 752 C CA . ILE A 1 100 ? -1.537 1.919 11.602 1.00 91.50 100 ILE A CA 1
ATOM 753 C C . ILE A 1 100 ? -1.417 2.565 12.983 1.00 91.50 100 ILE A C 1
ATOM 755 O O . ILE A 1 100 ? -2.040 2.103 13.939 1.00 91.50 100 ILE A O 1
ATOM 759 N N . TRP A 1 101 ? -0.649 3.649 13.095 1.00 91.56 101 TRP A N 1
ATOM 760 C CA . TRP A 1 101 ? -0.445 4.361 14.350 1.00 91.56 101 TRP A CA 1
ATOM 761 C C . TRP A 1 101 ? -1.745 4.960 14.890 1.00 91.56 101 TRP A C 1
ATOM 763 O O . TRP A 1 101 ? -2.054 4.773 16.067 1.00 91.56 101 TRP A O 1
ATOM 773 N N . TYR A 1 102 ? -2.547 5.611 14.046 1.00 88.19 102 TYR A N 1
ATOM 774 C CA . TYR A 1 102 ? -3.856 6.139 14.426 1.00 88.19 102 TYR A CA 1
ATOM 775 C C . TYR A 1 102 ? -4.809 5.023 14.844 1.00 88.19 102 TYR A C 1
ATOM 777 O O . TYR A 1 102 ? -5.435 5.139 15.893 1.00 88.19 102 TYR A O 1
ATOM 785 N N . ALA A 1 103 ? -4.879 3.918 14.099 1.00 87.44 103 ALA A N 1
ATOM 786 C CA . ALA A 1 103 ? -5.682 2.758 14.481 1.00 87.44 103 ALA A CA 1
ATOM 787 C C . ALA A 1 103 ? -5.216 2.166 15.822 1.00 87.44 103 ALA A C 1
ATOM 789 O O . ALA A 1 103 ? -6.030 1.748 16.649 1.00 87.44 103 ALA A O 1
ATOM 790 N N . TRP A 1 104 ? -3.907 2.150 16.079 1.00 84.56 104 TRP A N 1
ATOM 791 C CA . TRP A 1 104 ? -3.352 1.618 17.316 1.00 84.56 104 TRP A CA 1
ATOM 792 C C . TRP A 1 104 ? -3.608 2.531 18.519 1.00 84.56 104 TRP A C 1
ATOM 794 O O . TRP A 1 104 ? -4.009 2.021 19.569 1.00 84.56 104 TRP A O 1
ATOM 804 N N . LYS A 1 105 ? -3.432 3.848 18.348 1.00 83.88 105 LYS A N 1
ATOM 805 C CA . LYS A 1 105 ? -3.641 4.887 19.367 1.00 83.88 105 LYS A CA 1
ATOM 806 C C . LYS A 1 105 ? -5.112 5.205 19.608 1.00 83.88 105 LYS A C 1
ATOM 808 O O . LYS A 1 105 ? -5.435 5.757 20.658 1.00 83.88 105 LYS A O 1
ATOM 813 N N . TRP A 1 106 ? -6.004 4.855 18.682 1.00 76.50 106 TRP A N 1
ATOM 814 C CA . TRP A 1 106 ? -7.434 4.957 18.927 1.00 76.50 106 TRP A CA 1
ATOM 815 C C . TRP A 1 106 ? -7.735 4.167 20.214 1.00 76.50 106 TRP A C 1
ATOM 817 O O . TRP A 1 106 ? -7.553 2.942 20.285 1.00 76.50 106 TRP A O 1
ATOM 827 N N . ALA A 1 107 ? -8.149 4.887 21.255 1.00 62.25 107 ALA A N 1
ATOM 828 C CA . ALA A 1 107 ? -8.707 4.346 22.486 1.00 62.25 107 ALA A CA 1
ATOM 829 C C . ALA A 1 107 ? -10.231 4.368 22.352 1.00 62.25 107 ALA A C 1
ATOM 831 O O . ALA A 1 107 ? -10.772 5.272 21.714 1.00 62.25 107 ALA A O 1
ATOM 832 N N . LYS A 1 108 ? -10.909 3.341 22.887 1.00 60.66 108 LYS A N 1
ATOM 833 C CA . LYS A 1 108 ? -12.373 3.227 22.814 1.00 60.66 108 LYS A CA 1
ATOM 834 C C . LYS A 1 108 ? -13.006 4.586 23.149 1.00 60.66 108 LYS A C 1
ATOM 836 O O . LYS A 1 108 ? -12.622 5.144 24.175 1.00 60.66 108 LYS A O 1
ATOM 841 N N . PRO A 1 109 ? -13.964 5.090 22.353 1.00 57.59 109 PRO A N 1
ATOM 842 C CA . PRO A 1 109 ? -14.893 6.079 22.876 1.00 57.59 109 PRO A CA 1
ATOM 843 C C . PRO A 1 109 ? -15.502 5.465 24.141 1.00 57.59 109 PRO A C 1
ATOM 845 O O . PRO A 1 109 ? -15.955 4.318 24.088 1.00 57.59 109 PRO A O 1
ATOM 848 N N . GLU A 1 110 ? -15.388 6.154 25.276 1.00 54.97 110 GLU A N 1
ATOM 849 C CA . GLU A 1 110 ? -16.142 5.796 26.476 1.00 54.97 110 GLU A CA 1
ATOM 850 C C . GLU A 1 110 ? -17.626 5.763 26.074 1.00 54.97 110 GLU A C 1
ATOM 852 O O . GLU A 1 110 ? -18.116 6.719 25.468 1.00 54.97 110 GLU A O 1
ATOM 857 N N . GLU A 1 111 ? -18.275 4.612 26.283 1.00 46.47 111 GLU A N 1
ATOM 858 C CA . GLU A 1 111 ? -19.739 4.490 26.210 1.00 46.47 111 GLU A CA 1
ATOM 859 C C . GLU A 1 111 ? -20.366 5.162 27.431 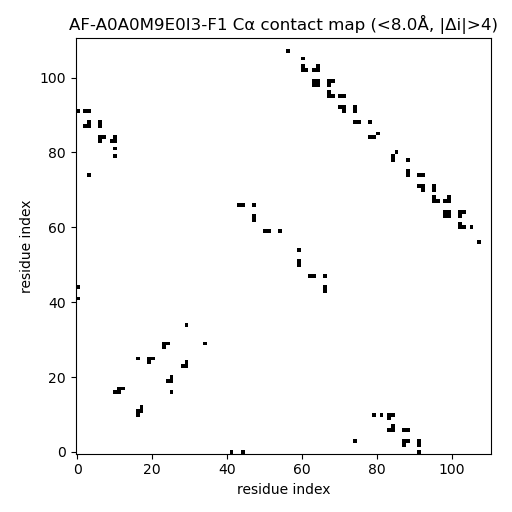1.00 46.47 111 GLU A C 1
ATOM 861 O O . GLU A 1 111 ? -19.817 4.966 28.543 1.00 46.47 111 GLU A O 1
#

Sequence (111 aa):
MFNIVMADIIGNMEPGALKAMMTGDVGFKVTSEIMLVFSVIQEVPIAMIVLSRVLKYKANRLANIIAGVITIVYVIGGGEPILSYFFFATMEVLCALLIIWYAWKWAKPEE

Nearest PDB structures (foldseek):
  6bz7-assembly1_QT  TM=5.244E-01  e=3.845E+00  Thermus thermophilus HB8
  1ibl-assembly1_T  TM=5.489E-01  e=5.291E+00  Thermus thermophilus